Protein AF-X5QWF2-F1 (afdb_monomer)

Sequence (103 aa):
MERQVRIQNLGSGKHDEFVDGIDIVWTAPEEGKDPRVVVGWHRGARLYRHRQPFKGRNPSAQHYKDKIRSFRARTLAENAFVLPPEDRHLPCLQGQRALTSGL

Nearest PDB structures (foldseek):
  6o2m-assembly1_A  TM=5.298E-01  e=7.452E+00  Clostridioides difficile
  6oks-assembly1_A  TM=2.767E-01  e=3.637E+00  Clostridioides difficile
  7l1f-assembly1_A  TM=2.011E-01  e=9.465E+00  Severe acute respiratory syndrome coronavirus 2

pLDDT: mean 83.2, std 16.92, range [30.94, 96.81]

Mean predicted aligned error: 7.79 Å

Solvent-accessible surface area (backbone atoms only — not comparable to full-atom values): 6382 Å² total; per-residue (Å²): 135,86,86,66,49,74,48,49,82,74,78,31,54,94,85,50,61,52,39,68,68,40,73,45,80,39,68,43,47,78,78,83,44,84,67,35,16,42,42,30,38,31,44,61,15,38,40,36,28,55,78,42,68,52,88,88,57,62,95,40,74,62,36,54,76,71,66,51,59,60,44,45,65,53,57,56,75,91,37,50,47,71,52,56,81,93,67,40,76,49,70,60,70,88,85,70,78,81,76,82,77,81,130

Radius of gyration: 15.27 Å; Cα contacts (8 Å, |Δi|>4): 152; chains: 1; bounding box: 36×37×34 Å

Structure (mmCIF, N/CA/C/O backbone):
data_AF-X5QWF2-F1
#
_entry.id   AF-X5QWF2-F1
#
loop_
_atom_site.group_PDB
_atom_site.id
_atom_site.type_symbol
_atom_site.label_atom_id
_atom_site.label_alt_id
_atom_site.label_comp_id
_atom_site.label_asym_id
_atom_site.label_entity_id
_atom_site.label_seq_id
_atom_site.pdbx_PDB_ins_code
_atom_site.Cartn_x
_atom_site.Cartn_y
_atom_site.Cartn_z
_atom_site.occupancy
_atom_site.B_iso_or_equiv
_atom_site.auth_seq_id
_atom_site.auth_comp_id
_atom_site.auth_asym_id
_atom_site.auth_atom_id
_atom_site.pdbx_PDB_model_num
ATOM 1 N N . MET A 1 1 ? -4.526 21.279 6.011 1.00 53.66 1 MET A N 1
ATOM 2 C CA . MET A 1 1 ? -4.969 20.011 6.638 1.00 53.66 1 MET A CA 1
ATOM 3 C C . MET A 1 1 ? -4.832 18.883 5.627 1.00 53.66 1 MET A C 1
ATOM 5 O O . MET A 1 1 ? -5.109 19.103 4.455 1.00 53.66 1 MET A O 1
ATOM 9 N N . GLU A 1 2 ? -4.365 17.707 6.045 1.00 68.81 2 GLU A N 1
ATOM 10 C CA . GLU A 1 2 ? -4.201 16.555 5.150 1.00 68.81 2 GLU A CA 1
ATOM 11 C C . GLU A 1 2 ? -5.561 15.923 4.787 1.00 68.81 2 GLU A C 1
ATOM 13 O O . GLU A 1 2 ? -6.437 15.787 5.641 1.00 68.81 2 GLU A O 1
ATOM 18 N N . ARG A 1 3 ? -5.751 15.523 3.520 1.00 82.88 3 ARG A N 1
ATOM 19 C CA . ARG A 1 3 ? -6.999 14.909 3.034 1.00 82.88 3 ARG A CA 1
ATOM 20 C C . ARG A 1 3 ? -7.178 13.494 3.604 1.00 82.88 3 ARG A C 1
ATOM 22 O O . ARG A 1 3 ? -6.322 12.636 3.378 1.00 82.88 3 ARG A O 1
ATOM 29 N N . GLN A 1 4 ? -8.301 13.261 4.285 1.00 87.75 4 GLN A N 1
ATOM 30 C CA . GLN A 1 4 ? -8.701 11.957 4.833 1.00 87.75 4 GLN A CA 1
ATOM 31 C C . GLN A 1 4 ? -9.278 11.033 3.754 1.00 87.75 4 GLN A C 1
ATOM 33 O O . GLN A 1 4 ? -9.899 11.495 2.791 1.00 87.75 4 GLN A O 1
ATOM 38 N N . VAL A 1 5 ? -9.122 9.722 3.948 1.00 88.19 5 VAL A N 1
ATOM 39 C CA . VAL A 1 5 ? -9.792 8.705 3.129 1.00 88.19 5 VAL A CA 1
ATOM 40 C C . VAL A 1 5 ? -11.199 8.463 3.677 1.00 88.19 5 VAL A C 1
ATOM 42 O O . VAL A 1 5 ? -11.373 8.219 4.869 1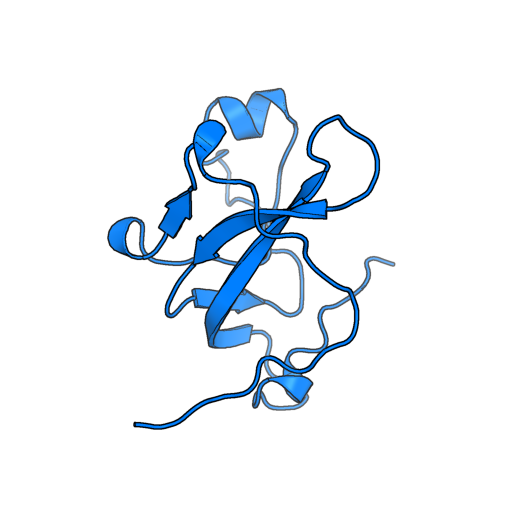.00 88.19 5 VAL A O 1
ATOM 45 N N . ARG A 1 6 ? -12.219 8.519 2.810 1.00 91.19 6 ARG A N 1
ATOM 46 C CA . ARG A 1 6 ? -13.623 8.261 3.175 1.00 91.19 6 ARG A CA 1
ATOM 47 C C . ARG A 1 6 ? -13.906 6.758 3.259 1.00 91.19 6 ARG A C 1
ATOM 49 O O . ARG A 1 6 ? -14.648 6.222 2.441 1.00 91.19 6 ARG A O 1
ATOM 56 N N . ILE A 1 7 ? -13.305 6.086 4.238 1.00 92.56 7 ILE A N 1
ATOM 57 C CA . ILE A 1 7 ? -13.448 4.633 4.438 1.00 92.56 7 ILE A CA 1
ATOM 58 C C . ILE A 1 7 ? -14.888 4.195 4.746 1.00 92.56 7 ILE A C 1
ATOM 60 O O . ILE A 1 7 ? -15.241 3.050 4.486 1.00 92.56 7 ILE A O 1
ATOM 64 N N . GLN A 1 8 ? -15.763 5.121 5.154 1.00 91.75 8 GLN A N 1
ATOM 65 C CA . GLN A 1 8 ? -17.190 4.837 5.323 1.00 91.75 8 GLN A CA 1
ATOM 66 C C . GLN A 1 8 ? -17.890 4.417 4.020 1.00 91.75 8 GLN A C 1
ATOM 68 O O . GLN A 1 8 ? -18.893 3.714 4.052 1.00 91.75 8 GLN A O 1
ATOM 73 N N . ASN A 1 9 ? -17.347 4.801 2.860 1.00 91.06 9 ASN A N 1
ATOM 74 C CA . ASN A 1 9 ? -17.865 4.359 1.563 1.00 91.06 9 ASN A CA 1
ATOM 75 C C . ASN A 1 9 ? -17.486 2.900 1.245 1.00 91.06 9 ASN A C 1
ATOM 77 O O . ASN A 1 9 ? -17.925 2.369 0.231 1.00 91.06 9 ASN A O 1
ATOM 81 N N . LEU A 1 10 ? -16.650 2.281 2.082 1.00 89.44 10 LEU A N 1
ATOM 82 C CA . LEU A 1 10 ? -16.150 0.913 1.950 1.00 89.44 10 LEU A CA 1
ATOM 83 C C . LEU A 1 10 ? -16.733 -0.015 3.030 1.00 89.44 10 LEU A C 1
ATOM 85 O O . LEU A 1 10 ? -16.219 -1.106 3.233 1.00 89.44 10 LEU A O 1
ATOM 89 N N . GLY A 1 11 ? -17.783 0.421 3.736 1.00 87.69 11 GLY A N 1
ATOM 90 C CA . GLY A 1 11 ? -18.473 -0.385 4.747 1.00 87.69 11 GLY A CA 1
ATOM 91 C C . GLY A 1 11 ? -18.034 -0.148 6.194 1.00 87.69 11 GLY A C 1
ATOM 92 O O . GLY A 1 11 ? -18.551 -0.816 7.082 1.00 87.69 11 GLY A O 1
ATOM 93 N N . SER A 1 12 ? -17.132 0.805 6.463 1.00 89.62 12 SER A N 1
ATOM 94 C CA . SER A 1 12 ? -16.786 1.180 7.843 1.00 89.62 12 SER A CA 1
ATOM 95 C C . SER A 1 12 ? -17.820 2.125 8.471 1.00 89.62 12 SER A C 1
ATOM 97 O O . SER A 1 12 ? -18.509 2.888 7.788 1.00 89.62 12 SER A O 1
ATOM 99 N N . GLY A 1 13 ? -17.856 2.168 9.799 1.00 90.94 13 GLY A N 1
ATOM 100 C CA . GLY A 1 13 ? -18.585 3.167 10.568 1.00 90.94 13 GLY A CA 1
ATOM 101 C C . GLY A 1 13 ? -18.049 4.591 10.371 1.00 90.94 13 GLY A C 1
ATOM 102 O O . GLY A 1 13 ? -16.914 4.822 9.935 1.00 90.94 13 GLY A O 1
ATOM 103 N N . LYS A 1 14 ? -18.874 5.588 10.727 1.00 88.44 14 LYS A N 1
ATOM 104 C CA . LYS A 1 14 ? -18.509 7.018 10.645 1.00 88.44 14 LYS A CA 1
ATOM 105 C C . LYS A 1 14 ? -17.315 7.383 11.531 1.00 88.44 14 LYS A C 1
ATOM 107 O O . LYS A 1 14 ? -16.568 8.287 11.169 1.00 88.44 14 LYS A O 1
ATOM 112 N N . HIS A 1 15 ? -17.157 6.685 12.652 1.00 91.06 15 HIS A N 1
ATOM 113 C CA . HIS A 1 15 ? -16.114 6.925 13.652 1.00 91.06 15 HIS A CA 1
ATOM 114 C C . HIS A 1 15 ? -14.969 5.912 13.587 1.00 91.06 15 HIS A C 1
ATOM 116 O O . HIS A 1 15 ? -14.045 5.991 14.387 1.00 91.06 15 HIS A O 1
ATOM 122 N N . ASP A 1 16 ? -15.010 4.980 12.634 1.00 94.38 16 ASP A N 1
ATOM 123 C CA . ASP A 1 16 ? -13.929 4.018 12.481 1.00 94.38 16 ASP A CA 1
ATOM 124 C C . ASP A 1 16 ? -12.691 4.713 11.922 1.00 94.38 16 ASP A C 1
ATOM 126 O O . ASP A 1 16 ? -12.773 5.582 11.043 1.00 94.38 16 ASP A O 1
ATOM 130 N N . GLU A 1 17 ? -11.536 4.284 12.416 1.00 94.88 17 GLU A N 1
ATOM 131 C CA . GLU A 1 17 ? -10.224 4.783 12.004 1.00 94.88 17 GLU A CA 1
ATOM 132 C C . GLU A 1 17 ? -9.607 3.947 10.875 1.00 94.88 17 GLU A C 1
ATOM 134 O O . GLU A 1 17 ? -8.655 4.379 10.216 1.00 94.88 17 GLU A O 1
ATOM 139 N N . PHE A 1 18 ? -10.146 2.751 10.628 1.00 95.94 18 PHE A N 1
ATOM 140 C CA . PHE A 1 18 ? -9.716 1.853 9.563 1.00 95.94 18 PHE A CA 1
ATOM 141 C C . PHE A 1 18 ? -10.848 0.937 9.084 1.00 95.94 18 PHE A C 1
ATOM 143 O O . PHE A 1 18 ? -11.848 0.760 9.771 1.00 95.94 18 PHE A O 1
ATOM 150 N N . VAL A 1 19 ? -10.653 0.340 7.909 1.00 96.25 19 VAL A N 1
ATOM 151 C CA . VAL A 1 19 ? -11.457 -0.761 7.363 1.00 96.25 19 VAL A CA 1
ATOM 152 C C . VAL A 1 19 ? -10.529 -1.926 7.021 1.00 96.25 19 VAL A C 1
ATOM 154 O O . VAL A 1 19 ? -9.410 -1.700 6.555 1.00 96.25 19 VAL A O 1
ATOM 157 N N . ASP A 1 20 ? -10.972 -3.150 7.292 1.00 95.75 20 ASP A N 1
ATOM 158 C CA . ASP A 1 20 ? -10.249 -4.394 7.011 1.00 95.75 20 ASP A CA 1
ATOM 159 C C . ASP A 1 20 ? -10.871 -5.155 5.841 1.00 95.75 20 ASP A C 1
ATOM 161 O O . ASP A 1 20 ? -12.021 -4.919 5.477 1.00 95.75 20 ASP A O 1
ATOM 165 N N . GLY A 1 21 ? -10.111 -6.098 5.281 1.00 95.00 21 GLY A N 1
ATOM 166 C CA . GLY A 1 21 ? -10.622 -7.034 4.281 1.00 95.00 21 GLY A CA 1
ATOM 167 C C . GLY A 1 21 ? -10.875 -6.409 2.911 1.00 95.00 21 GLY A C 1
ATOM 168 O O . GLY A 1 21 ? -11.663 -6.953 2.146 1.00 95.00 21 GLY A O 1
ATOM 169 N N . ILE A 1 22 ? -10.229 -5.281 2.593 1.00 94.75 22 ILE A N 1
ATOM 170 C CA . ILE A 1 22 ? -10.398 -4.624 1.294 1.00 94.75 22 ILE A CA 1
ATOM 171 C C . ILE A 1 22 ? -9.259 -4.954 0.331 1.00 94.75 22 ILE A C 1
ATOM 173 O O . ILE A 1 22 ? -8.098 -5.062 0.729 1.00 94.75 22 ILE A O 1
ATOM 177 N N . ASP A 1 23 ? -9.574 -5.005 -0.957 1.00 95.50 23 ASP A N 1
ATOM 178 C CA . ASP A 1 23 ? -8.562 -5.091 -2.002 1.00 95.50 23 ASP A CA 1
ATOM 179 C C . ASP A 1 23 ? -8.186 -3.686 -2.487 1.00 95.50 23 ASP A C 1
ATOM 181 O O . ASP A 1 23 ? -9.040 -2.830 -2.732 1.00 95.50 23 ASP A O 1
ATOM 185 N N . ILE A 1 24 ? -6.885 -3.426 -2.602 1.00 94.88 24 ILE A N 1
ATOM 186 C CA . ILE A 1 24 ? -6.334 -2.130 -3.010 1.00 94.88 24 ILE A CA 1
ATOM 187 C C . ILE A 1 24 ? -5.550 -2.330 -4.293 1.00 94.88 24 ILE A C 1
ATOM 189 O O . ILE A 1 24 ? -4.570 -3.067 -4.309 1.00 94.88 24 ILE A O 1
ATOM 193 N N . VAL A 1 25 ? -5.939 -1.623 -5.347 1.00 94.31 25 VAL A N 1
ATOM 194 C CA . VAL A 1 25 ? -5.201 -1.590 -6.611 1.00 94.31 25 VAL A CA 1
ATOM 195 C C . VAL A 1 25 ? -4.280 -0.373 -6.620 1.00 94.31 25 VAL A C 1
ATOM 197 O O . VAL A 1 25 ? -4.718 0.756 -6.390 1.00 94.31 25 VAL A O 1
ATOM 200 N N . TRP A 1 26 ? -2.995 -0.598 -6.883 1.00 92.62 26 TRP A N 1
ATOM 201 C CA . TRP A 1 26 ? -1.996 0.454 -7.015 1.00 92.62 26 TRP A CA 1
ATOM 202 C C . TRP A 1 26 ? -1.838 0.844 -8.479 1.00 92.62 26 TRP A C 1
ATOM 204 O O . TRP A 1 26 ? -1.724 -0.012 -9.355 1.00 92.62 26 TRP A O 1
ATOM 214 N N . THR A 1 27 ? -1.776 2.149 -8.736 1.00 91.88 27 THR A N 1
ATOM 215 C CA . THR A 1 27 ? -1.580 2.691 -10.085 1.00 91.88 27 THR A CA 1
ATOM 216 C C . THR A 1 27 ? -0.435 3.688 -10.108 1.00 91.88 27 THR A C 1
ATOM 218 O O . THR A 1 27 ? -0.343 4.515 -9.193 1.00 91.88 27 THR A O 1
ATOM 221 N N . ALA A 1 28 ? 0.358 3.686 -11.173 1.00 88.69 28 ALA A N 1
ATOM 222 C CA . ALA A 1 28 ? 1.394 4.682 -11.415 1.00 88.69 28 ALA A CA 1
ATOM 223 C C . ALA A 1 28 ? 1.387 5.120 -12.890 1.00 88.69 28 ALA A C 1
ATOM 225 O O . ALA A 1 28 ? 0.903 4.372 -13.737 1.00 88.69 28 ALA A O 1
ATOM 226 N N . PRO A 1 29 ? 1.882 6.326 -13.206 1.00 85.31 29 PRO A N 1
ATOM 227 C CA . PRO A 1 29 ? 2.171 6.717 -14.585 1.00 85.31 29 PRO A CA 1
ATOM 228 C C . PRO A 1 29 ? 3.197 5.763 -15.214 1.00 85.31 29 PRO A C 1
ATOM 230 O O . PRO A 1 29 ? 4.162 5.406 -14.538 1.00 85.31 29 PRO A O 1
ATOM 233 N N . GLU A 1 30 ? 3.014 5.386 -16.479 1.00 74.75 30 GLU A N 1
ATOM 234 C CA . GLU A 1 30 ? 3.952 4.509 -17.202 1.00 74.75 30 GLU A CA 1
ATOM 235 C C . GLU A 1 30 ? 5.308 5.204 -17.431 1.00 74.75 30 GLU A C 1
ATOM 237 O O . GLU A 1 30 ? 6.354 4.655 -17.098 1.00 74.75 30 GLU A O 1
ATOM 242 N N . GLU A 1 31 ? 5.287 6.472 -17.859 1.00 73.06 31 GLU A N 1
ATOM 243 C CA . GLU A 1 31 ? 6.489 7.281 -18.139 1.00 73.06 31 GLU A CA 1
ATOM 244 C C . GLU A 1 31 ? 6.454 8.651 -17.437 1.00 73.06 31 GLU A C 1
ATOM 246 O O . GLU A 1 31 ? 6.803 9.696 -17.988 1.00 73.06 31 GLU A O 1
ATOM 251 N N . GLY A 1 32 ? 5.939 8.694 -16.207 1.00 70.56 32 GLY A N 1
ATOM 252 C CA . GLY A 1 32 ? 5.802 9.949 -15.452 1.00 70.56 32 GLY A CA 1
ATOM 253 C C . GLY A 1 32 ? 4.707 10.897 -15.968 1.00 70.56 32 GLY A C 1
ATOM 254 O O . GLY A 1 32 ? 4.490 11.952 -15.370 1.00 70.56 32 GLY A O 1
ATOM 255 N N . LYS A 1 33 ? 3.983 10.511 -17.025 1.00 67.06 33 LYS A N 1
ATOM 256 C CA . LYS A 1 33 ? 2.794 11.189 -17.562 1.00 67.06 33 LYS A CA 1
ATOM 257 C C . LYS A 1 33 ? 1.616 10.216 -17.629 1.00 67.06 33 LYS A C 1
ATOM 259 O O . LYS A 1 33 ? 1.816 9.005 -17.660 1.00 67.06 33 LYS A O 1
ATOM 264 N N . ASP A 1 34 ? 0.397 10.753 -17.614 1.00 71.62 34 ASP A N 1
ATOM 265 C CA . ASP A 1 34 ? -0.809 9.957 -17.862 1.00 71.62 34 ASP A CA 1
ATOM 266 C C . AS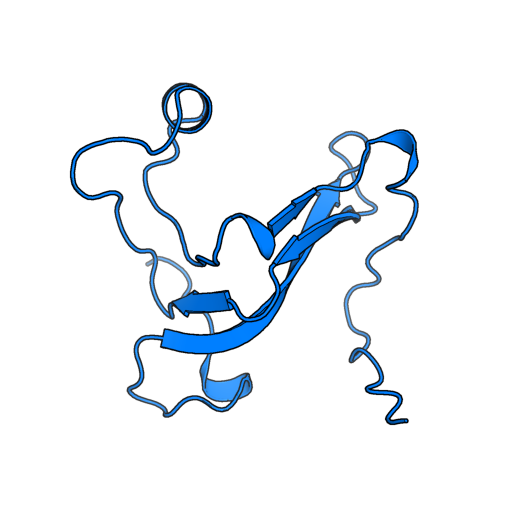P A 1 34 ? -0.744 9.308 -19.266 1.00 71.62 34 ASP A C 1
ATOM 268 O O . ASP A 1 34 ? -0.181 9.921 -20.178 1.00 71.62 34 ASP A O 1
ATOM 272 N N . PRO A 1 35 ? -1.319 8.104 -19.464 1.00 77.75 35 PRO A N 1
ATOM 273 C CA . PRO A 1 35 ? -2.246 7.401 -18.573 1.00 77.75 35 PRO A CA 1
ATOM 274 C C . PRO A 1 35 ? -1.577 6.671 -17.396 1.00 77.75 35 PRO A C 1
ATOM 276 O O . PRO A 1 35 ? -0.422 6.256 -17.444 1.00 77.75 35 PRO A O 1
ATOM 279 N N . ARG A 1 36 ? -2.336 6.494 -16.307 1.00 86.38 36 ARG A N 1
ATOM 280 C CA . ARG A 1 36 ? -1.927 5.636 -15.188 1.00 86.38 36 ARG A CA 1
ATOM 281 C C . ARG A 1 36 ? -2.254 4.187 -15.498 1.00 86.38 36 ARG A C 1
ATOM 283 O O . ARG A 1 36 ? -3.386 3.880 -15.865 1.00 86.38 36 ARG A O 1
ATOM 290 N N . VAL A 1 37 ? -1.302 3.308 -15.237 1.00 90.00 37 VAL A N 1
ATOM 291 C CA . VAL A 1 37 ? -1.453 1.862 -15.377 1.00 90.00 37 VAL A CA 1
ATOM 292 C C . VAL A 1 37 ? -1.489 1.192 -14.011 1.00 90.00 37 VAL A C 1
ATOM 294 O O . VAL A 1 37 ? -0.990 1.737 -13.020 1.00 90.00 37 VAL A O 1
ATOM 297 N N . VAL A 1 38 ? -2.108 0.017 -13.937 1.00 91.31 38 VAL A N 1
ATOM 298 C CA . VAL A 1 38 ? -2.045 -0.833 -12.743 1.00 91.31 38 VAL A CA 1
ATOM 299 C C . VAL A 1 38 ? -0.617 -1.350 -12.576 1.00 91.31 38 VAL A C 1
ATOM 301 O O . VAL A 1 38 ? -0.041 -1.909 -13.502 1.00 91.31 38 VAL A O 1
ATOM 304 N N . VAL A 1 39 ? -0.044 -1.173 -11.384 1.00 93.44 39 VAL A N 1
ATOM 305 C CA . VAL A 1 39 ? 1.326 -1.618 -11.059 1.00 93.44 39 VAL A CA 1
ATOM 306 C C . VAL A 1 39 ? 1.370 -2.740 -10.030 1.00 93.44 39 VAL A C 1
ATOM 308 O O . VAL A 1 39 ? 2.436 -3.273 -9.732 1.00 93.44 39 VAL A O 1
ATOM 311 N N . GLY A 1 40 ? 0.224 -3.095 -9.460 1.00 94.50 40 GLY A N 1
ATOM 312 C CA . GLY A 1 40 ? 0.121 -4.132 -8.448 1.00 94.50 40 GLY A CA 1
ATOM 313 C C . GLY A 1 40 ? -1.118 -3.964 -7.587 1.00 94.50 40 GLY A C 1
ATOM 314 O O . GLY A 1 40 ? -1.940 -3.071 -7.807 1.00 94.50 40 GLY A O 1
ATOM 315 N N . TRP A 1 41 ? -1.243 -4.819 -6.581 1.00 96.06 41 TRP A N 1
ATOM 316 C CA . TRP A 1 41 ? -2.380 -4.808 -5.672 1.00 96.06 41 TRP A CA 1
ATOM 317 C C . TRP A 1 41 ? -2.029 -5.370 -4.296 1.00 96.06 41 TRP A C 1
ATOM 319 O O . TRP A 1 41 ? -1.004 -6.020 -4.080 1.00 96.06 41 TRP A O 1
ATOM 329 N N . HIS A 1 42 ? -2.899 -5.093 -3.336 1.00 96.69 42 HIS A N 1
ATOM 330 C CA . HIS A 1 42 ? -2.925 -5.721 -2.025 1.00 96.69 42 HIS A CA 1
ATOM 331 C C . HIS A 1 42 ? -4.271 -6.394 -1.839 1.00 96.69 42 HIS A C 1
ATOM 333 O O . HIS A 1 42 ? -5.295 -5.740 -2.030 1.00 96.69 42 HIS A O 1
ATOM 339 N N . ARG A 1 43 ? -4.264 -7.665 -1.440 1.00 96.44 43 ARG A N 1
ATOM 340 C CA . ARG A 1 43 ? -5.484 -8.386 -1.066 1.00 96.44 43 ARG A CA 1
ATOM 341 C C . ARG A 1 43 ? -5.716 -8.349 0.437 1.00 96.44 43 ARG A C 1
ATOM 343 O O . ARG A 1 43 ? -4.744 -8.343 1.200 1.00 96.44 43 ARG A O 1
ATOM 350 N N . GLY A 1 44 ? -6.980 -8.301 0.857 1.00 96.06 44 GLY A N 1
ATOM 351 C CA . GLY A 1 44 ? -7.371 -8.377 2.273 1.00 96.06 44 GLY A CA 1
ATOM 352 C C . GLY A 1 44 ? -6.674 -7.343 3.169 1.00 96.06 44 GLY A C 1
ATOM 353 O O . GLY A 1 44 ? -6.295 -7.633 4.303 1.00 96.06 44 GLY A O 1
ATOM 354 N N . ALA A 1 45 ? -6.425 -6.150 2.639 1.00 96.81 45 ALA A N 1
ATOM 355 C CA . ALA A 1 45 ? -5.661 -5.108 3.297 1.00 96.81 45 ALA A CA 1
ATOM 356 C C . ALA A 1 45 ? -6.472 -4.390 4.385 1.00 96.81 45 ALA A C 1
ATOM 358 O O . ALA A 1 45 ? -7.699 -4.285 4.325 1.00 96.81 45 ALA A O 1
ATOM 359 N N . ARG A 1 46 ? -5.743 -3.802 5.339 1.00 96.81 46 ARG A N 1
ATOM 360 C CA . ARG A 1 46 ? -6.258 -2.756 6.228 1.00 96.81 46 ARG A CA 1
ATOM 361 C C . ARG A 1 46 ? -5.981 -1.390 5.618 1.00 96.81 46 ARG A C 1
ATOM 363 O O . ARG A 1 46 ? -4.820 -1.086 5.330 1.00 96.81 46 ARG A O 1
ATOM 370 N N . LEU A 1 47 ? -6.999 -0.540 5.516 1.00 96.12 47 LEU A N 1
ATOM 371 C CA . LEU A 1 47 ? -6.894 0.850 5.063 1.00 96.12 47 LEU A CA 1
ATOM 372 C C . LEU A 1 47 ? -7.307 1.817 6.171 1.00 96.12 47 LEU A C 1
ATOM 374 O O . LEU A 1 47 ? -8.388 1.699 6.735 1.00 96.12 47 LEU A O 1
ATOM 378 N N . TYR A 1 48 ? -6.455 2.797 6.455 1.00 95.56 48 TYR A N 1
ATOM 379 C CA . TYR A 1 48 ? -6.659 3.795 7.502 1.00 95.56 48 TYR A CA 1
ATOM 380 C C . TYR A 1 48 ? -7.281 5.085 6.953 1.00 95.56 48 TYR A C 1
ATOM 382 O O . TYR A 1 48 ? -6.920 5.557 5.870 1.00 95.56 48 TYR A O 1
ATOM 390 N N . ARG A 1 49 ? -8.154 5.714 7.749 1.00 94.31 49 ARG A N 1
ATOM 391 C CA . ARG A 1 49 ? -8.726 7.046 7.479 1.00 94.31 49 ARG A CA 1
ATOM 392 C C . ARG A 1 49 ? -7.637 8.120 7.402 1.00 94.31 49 ARG A C 1
ATOM 394 O O . ARG A 1 49 ? -7.653 8.972 6.507 1.00 94.31 49 ARG A O 1
ATOM 401 N N . HIS A 1 50 ? -6.681 8.040 8.326 1.00 93.62 50 HIS A N 1
ATOM 402 C CA . HIS A 1 50 ? -5.551 8.954 8.482 1.00 93.62 50 HIS A CA 1
ATOM 403 C C . HIS A 1 50 ? -4.217 8.256 8.204 1.00 93.62 50 HIS A C 1
ATOM 405 O O . HIS A 1 50 ? -4.079 7.047 8.405 1.00 93.62 50 HIS A O 1
ATOM 411 N N . ARG A 1 51 ? -3.206 9.024 7.772 1.00 92.00 51 ARG A N 1
ATOM 412 C CA . ARG A 1 51 ? -1.839 8.503 7.644 1.00 92.00 51 ARG A CA 1
ATOM 413 C C . ARG A 1 51 ? -1.318 8.027 8.991 1.00 92.00 51 ARG A C 1
ATOM 415 O O . ARG A 1 51 ? -1.401 8.738 9.985 1.00 92.00 51 ARG A O 1
ATOM 422 N N . GLN A 1 52 ? -0.719 6.848 8.974 1.00 92.94 52 GLN A N 1
ATOM 423 C CA . GLN A 1 52 ? -0.036 6.268 10.114 1.00 92.94 52 GLN A CA 1
ATOM 424 C C . GLN A 1 52 ? 1.463 6.559 9.987 1.00 92.94 52 GLN A C 1
ATOM 426 O O . GLN A 1 52 ? 2.040 6.266 8.933 1.00 92.94 52 GLN A O 1
ATOM 431 N N . PRO A 1 53 ? 2.111 7.152 11.003 1.00 91.12 53 PRO A N 1
ATOM 432 C CA . PRO A 1 53 ? 3.556 7.334 10.993 1.00 91.12 53 PRO A CA 1
ATOM 433 C C . PRO A 1 53 ? 4.265 5.982 11.120 1.00 91.12 53 PRO A C 1
ATOM 435 O O . PRO A 1 53 ? 3.777 5.064 11.785 1.00 91.12 53 PRO A O 1
ATOM 438 N N . PHE A 1 54 ? 5.455 5.862 10.533 1.00 87.62 54 PHE A N 1
ATOM 439 C CA . PHE A 1 54 ? 6.348 4.763 10.890 1.00 87.62 54 PHE A CA 1
ATOM 440 C C . PHE A 1 54 ? 6.822 4.950 12.336 1.00 87.62 54 PHE A C 1
ATOM 442 O O . PHE A 1 54 ? 7.309 6.017 12.710 1.00 87.62 54 PHE A O 1
ATOM 449 N N . LYS A 1 55 ? 6.672 3.914 13.168 1.00 81.31 55 LYS A N 1
ATOM 450 C CA . LYS A 1 55 ? 7.082 3.950 14.578 1.00 81.31 55 LYS A CA 1
ATOM 451 C C . LYS A 1 55 ? 8.600 3.762 14.691 1.00 81.31 55 LYS A C 1
ATOM 453 O O . LYS A 1 55 ? 9.080 2.671 14.969 1.00 81.31 55 LYS A O 1
ATOM 458 N N . GLY A 1 56 ? 9.354 4.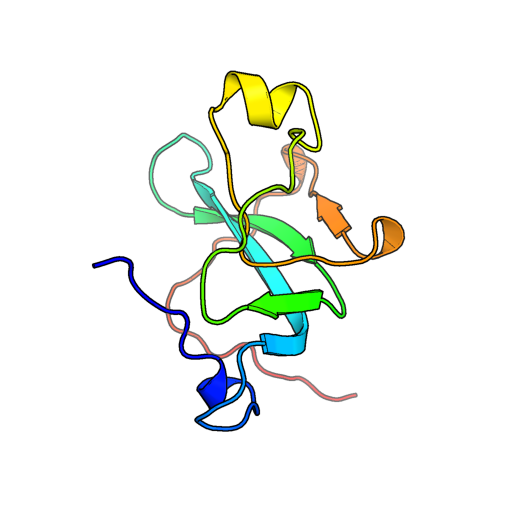825 14.421 1.00 68.75 56 GLY A N 1
ATOM 459 C CA . GLY A 1 56 ? 10.785 4.939 14.735 1.00 68.75 56 GLY A CA 1
ATOM 460 C C . GLY A 1 56 ? 11.773 4.478 13.657 1.00 68.75 56 GLY A C 1
ATOM 461 O O . GLY A 1 56 ? 12.858 5.046 13.576 1.00 68.75 56 GLY A O 1
ATOM 462 N N . ARG A 1 57 ? 11.425 3.517 12.788 1.00 74.06 57 ARG A N 1
ATOM 463 C CA . ARG A 1 57 ? 12.302 3.077 11.683 1.00 74.06 57 ARG A CA 1
ATOM 464 C C . ARG A 1 57 ? 11.534 2.923 10.375 1.00 74.06 57 ARG A C 1
ATOM 466 O O . ARG A 1 57 ? 10.428 2.388 10.354 1.00 74.06 57 ARG A O 1
ATOM 473 N N . ASN A 1 58 ? 12.152 3.360 9.278 1.00 78.38 58 ASN A N 1
ATOM 474 C CA . ASN A 1 58 ? 11.611 3.144 7.94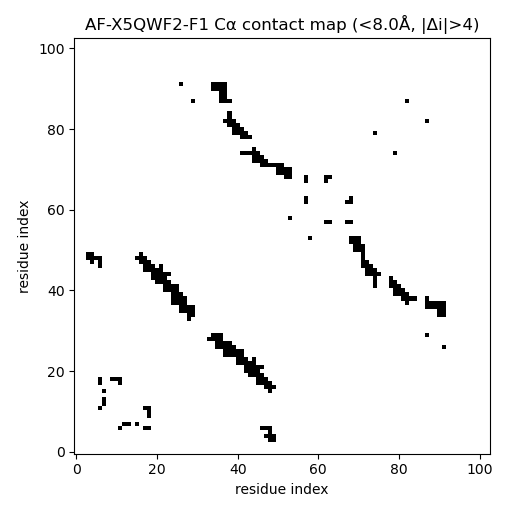1 1.00 78.38 58 ASN A CA 1
ATOM 475 C C . ASN A 1 58 ? 11.642 1.647 7.592 1.00 78.38 58 ASN A C 1
ATOM 477 O O . ASN A 1 58 ? 12.683 1.016 7.795 1.00 78.38 58 ASN A O 1
ATOM 481 N N . PRO A 1 59 ? 10.558 1.078 7.031 1.00 82.31 59 PRO A N 1
ATOM 482 C CA . PRO A 1 59 ? 10.497 -0.355 6.739 1.00 82.31 59 PRO A CA 1
ATOM 483 C C . PRO A 1 59 ? 11.541 -0.834 5.725 1.00 82.31 59 PRO A C 1
ATOM 485 O O . PRO A 1 59 ? 11.894 -2.007 5.719 1.00 82.31 59 PRO A O 1
ATOM 488 N N . SER A 1 60 ? 12.037 0.055 4.857 1.00 85.12 60 SER A N 1
ATOM 489 C CA . SER A 1 60 ? 13.066 -0.275 3.868 1.00 85.12 60 SER A CA 1
ATOM 490 C C . SER A 1 60 ? 14.021 0.894 3.624 1.00 85.12 60 SER A C 1
ATOM 492 O O . SER A 1 60 ? 13.690 2.056 3.880 1.00 85.12 60 SER A O 1
ATOM 494 N N . ALA A 1 61 ? 15.204 0.586 3.080 1.00 86.94 61 ALA A N 1
ATOM 495 C CA . ALA A 1 61 ? 16.163 1.597 2.633 1.00 86.94 61 ALA A CA 1
ATOM 496 C C . ALA A 1 61 ? 15.560 2.519 1.561 1.00 86.94 61 ALA A C 1
ATOM 498 O O . ALA A 1 61 ? 15.837 3.717 1.553 1.00 86.94 61 ALA A O 1
ATOM 499 N N . GLN A 1 62 ? 14.686 1.979 0.706 1.00 86.69 62 GLN A N 1
ATOM 500 C CA . GLN A 1 62 ? 13.993 2.757 -0.316 1.00 86.69 62 GLN A CA 1
ATOM 501 C C . GLN A 1 62 ? 13.074 3.815 0.309 1.00 86.69 62 GLN A C 1
ATOM 503 O O . GLN A 1 62 ? 13.186 4.988 -0.026 1.00 86.69 62 GLN A O 1
ATOM 508 N N . HIS A 1 63 ? 12.280 3.456 1.327 1.00 87.25 63 HIS A N 1
ATOM 509 C CA . HIS A 1 63 ? 11.468 4.436 2.059 1.00 87.25 63 HIS A CA 1
ATOM 510 C C . HIS A 1 63 ?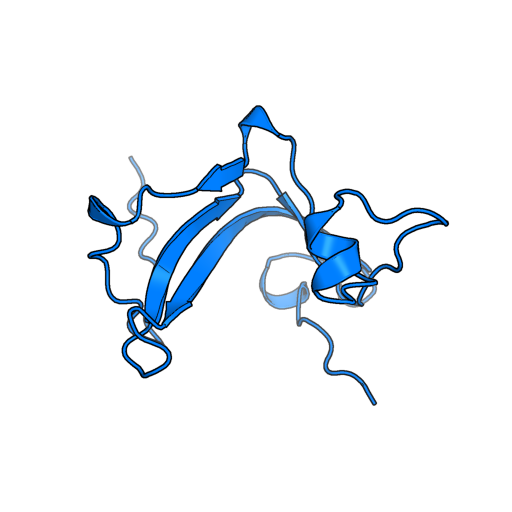 12.310 5.569 2.667 1.00 87.25 63 HIS A C 1
ATOM 512 O O . HIS A 1 63 ? 11.850 6.705 2.744 1.00 87.25 63 HIS A O 1
ATOM 518 N N . TYR A 1 64 ? 13.530 5.274 3.135 1.00 84.69 64 TYR A N 1
ATOM 519 C CA . TYR A 1 64 ? 14.453 6.295 3.645 1.00 84.69 64 TYR A CA 1
ATOM 520 C C . TYR A 1 64 ? 14.938 7.240 2.543 1.00 84.69 64 TYR A C 1
ATOM 522 O O . TYR A 1 64 ? 14.830 8.456 2.709 1.00 84.69 64 TYR A O 1
ATOM 530 N N . LYS A 1 65 ? 15.400 6.693 1.411 1.00 90.00 65 LYS A N 1
ATOM 531 C CA . LYS A 1 65 ? 15.836 7.478 0.244 1.00 90.00 65 LYS A CA 1
ATOM 532 C C . LYS A 1 65 ? 14.722 8.392 -0.270 1.00 90.00 65 LYS A C 1
ATOM 534 O O . LYS A 1 65 ? 14.952 9.582 -0.472 1.00 90.00 65 LYS A O 1
ATOM 539 N N . ASP A 1 66 ? 13.504 7.865 -0.349 1.00 88.12 66 ASP A N 1
ATOM 540 C CA . ASP A 1 66 ? 12.329 8.585 -0.850 1.00 88.12 66 ASP A CA 1
ATOM 541 C C . ASP A 1 66 ? 11.696 9.512 0.201 1.00 88.12 66 ASP A C 1
ATOM 543 O O . ASP A 1 66 ? 10.672 10.147 -0.049 1.00 88.12 66 ASP A O 1
ATOM 547 N N . LYS A 1 67 ? 12.286 9.595 1.405 1.00 89.88 67 LYS A N 1
ATOM 548 C CA . LYS A 1 67 ? 11.793 10.390 2.542 1.00 89.88 67 LYS A CA 1
ATOM 549 C C . LYS A 1 67 ? 10.336 10.072 2.910 1.00 89.88 67 LYS A C 1
ATOM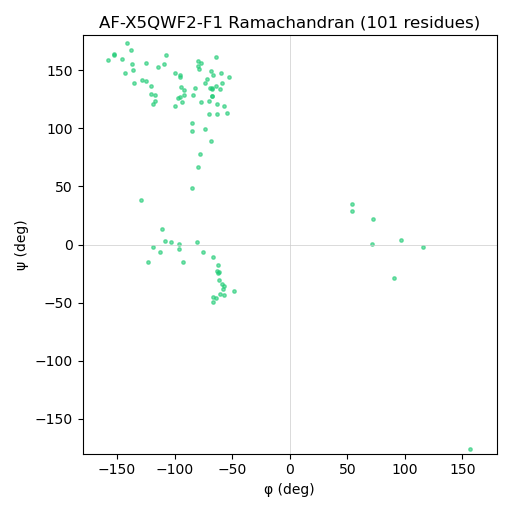 551 O O . LYS A 1 67 ? 9.627 10.914 3.466 1.00 89.88 67 LYS A O 1
ATOM 556 N N . ILE A 1 68 ? 9.893 8.840 2.660 1.00 87.25 68 ILE A N 1
ATOM 557 C CA . ILE A 1 68 ? 8.564 8.355 3.031 1.00 87.25 68 ILE A CA 1
ATOM 558 C C . ILE A 1 68 ? 8.577 8.043 4.530 1.00 87.25 68 ILE A C 1
ATOM 560 O O . ILE A 1 68 ? 9.391 7.254 5.010 1.00 87.25 68 ILE A O 1
ATOM 564 N N . ARG A 1 69 ? 7.673 8.680 5.282 1.00 88.88 69 ARG A N 1
ATOM 565 C CA . ARG A 1 69 ? 7.598 8.580 6.756 1.00 88.88 69 ARG A CA 1
ATOM 566 C C . ARG A 1 69 ? 6.286 7.996 7.277 1.00 88.88 69 ARG A C 1
ATOM 568 O O . ARG A 1 69 ? 6.097 7.875 8.486 1.00 88.88 69 ARG A O 1
ATOM 575 N N . SER A 1 70 ? 5.354 7.692 6.383 1.00 91.69 70 SER A N 1
ATOM 576 C CA . SER A 1 70 ? 3.997 7.304 6.744 1.00 91.69 70 SER A CA 1
ATOM 577 C C . SER A 1 70 ? 3.313 6.520 5.635 1.00 91.69 70 SER A C 1
ATOM 579 O O . SER A 1 70 ? 3.668 6.626 4.460 1.00 91.69 70 SER A O 1
ATOM 581 N N . PHE A 1 71 ? 2.285 5.773 6.016 1.00 91.69 71 PHE A N 1
ATOM 582 C CA . PHE A 1 71 ? 1.511 4.907 5.134 1.00 91.69 71 PHE A CA 1
ATOM 583 C C . PHE A 1 71 ? 0.015 5.024 5.440 1.00 91.69 71 PHE A C 1
ATOM 585 O O . PHE A 1 71 ? -0.388 5.602 6.450 1.00 91.69 71 PHE A O 1
ATOM 592 N N . ARG A 1 72 ? -0.825 4.500 4.544 1.00 93.25 72 ARG A N 1
ATOM 593 C CA . ARG A 1 72 ? -2.286 4.430 4.738 1.00 93.25 72 ARG A CA 1
ATOM 594 C C . ARG A 1 72 ? -2.853 3.031 4.634 1.00 93.25 72 ARG A C 1
ATOM 596 O O . ARG A 1 72 ? -3.986 2.829 5.039 1.00 93.25 72 ARG A O 1
ATOM 603 N N . ALA A 1 73 ? -2.092 2.089 4.101 1.00 94.62 73 ALA A N 1
ATOM 604 C CA . ALA A 1 73 ? -2.536 0.723 3.941 1.00 94.62 73 ALA A CA 1
ATOM 605 C C . ALA A 1 73 ? -1.435 -0.235 4.368 1.00 94.62 73 ALA A C 1
ATOM 607 O O . ALA A 1 73 ? -0.251 0.087 4.253 1.00 94.62 73 ALA A O 1
ATOM 608 N N . ARG A 1 74 ? -1.839 -1.400 4.862 1.00 94.19 74 ARG A N 1
ATOM 609 C CA . ARG A 1 74 ? -0.944 -2.527 5.108 1.00 94.19 74 ARG A CA 1
ATOM 610 C C . ARG A 1 74 ? -1.664 -3.825 4.777 1.00 94.19 74 ARG A C 1
ATOM 612 O O . ARG A 1 74 ? -2.871 -3.930 4.982 1.00 94.19 74 ARG A O 1
ATOM 619 N N . THR A 1 75 ? -0.910 -4.804 4.311 1.00 95.94 75 THR A N 1
ATOM 620 C CA . THR A 1 75 ? -1.364 -6.183 4.136 1.00 95.94 75 THR A CA 1
ATOM 621 C C . THR A 1 75 ? -0.225 -7.131 4.518 1.00 95.94 75 THR A C 1
ATOM 623 O O . THR A 1 75 ? 0.885 -6.677 4.819 1.00 95.94 75 THR A O 1
ATOM 626 N N . LEU A 1 76 ? -0.503 -8.431 4.544 1.00 94.69 76 LEU A N 1
ATOM 627 C CA . LEU A 1 76 ? 0.520 -9.465 4.658 1.00 94.69 76 LEU A CA 1
ATOM 628 C C . LEU A 1 76 ? 1.391 -9.470 3.398 1.00 94.69 76 LEU A C 1
ATOM 630 O O . LEU A 1 76 ? 0.898 -9.217 2.302 1.00 94.69 76 LEU A O 1
ATOM 634 N N . ALA A 1 77 ? 2.682 -9.772 3.543 1.00 92.69 77 ALA A N 1
ATOM 635 C CA . ALA A 1 77 ? 3.620 -9.747 2.419 1.00 92.69 77 ALA A CA 1
ATOM 636 C C . ALA A 1 77 ? 3.193 -10.685 1.274 1.00 92.69 77 ALA A C 1
ATOM 638 O O . ALA A 1 77 ? 3.279 -10.303 0.115 1.00 92.69 77 ALA A O 1
ATOM 639 N N . GLU A 1 78 ? 2.651 -11.859 1.601 1.00 95.44 78 GLU A N 1
ATOM 640 C CA . GLU A 1 78 ? 2.098 -12.830 0.642 1.00 95.44 78 GLU A CA 1
ATOM 641 C C . GLU A 1 78 ? 0.881 -12.314 -0.145 1.00 95.44 78 GLU A C 1
ATOM 643 O O . GLU A 1 78 ? 0.614 -12.771 -1.252 1.00 95.44 78 GLU A O 1
ATOM 648 N N . ASN A 1 79 ? 0.170 -11.321 0.396 1.00 95.31 79 ASN A N 1
ATOM 649 C CA . ASN A 1 79 ? -1.003 -10.706 -0.226 1.00 95.31 79 ASN A CA 1
ATOM 650 C C . ASN A 1 79 ? -0.663 -9.418 -0.986 1.00 95.31 79 ASN A C 1
ATOM 652 O O . ASN A 1 79 ? -1.562 -8.771 -1.536 1.00 95.31 79 ASN A O 1
ATOM 656 N N . ALA A 1 80 ? 0.608 -9.016 -0.998 1.00 95.50 80 ALA A N 1
ATOM 657 C CA . ALA A 1 80 ? 1.100 -7.879 -1.753 1.00 95.50 80 ALA A CA 1
ATOM 658 C C . ALA A 1 80 ? 1.749 -8.367 -3.048 1.00 95.50 80 ALA A C 1
ATOM 660 O O . ALA A 1 80 ? 2.752 -9.075 -3.023 1.00 95.50 80 ALA A O 1
ATOM 661 N N . PHE A 1 81 ? 1.203 -7.940 -4.183 1.00 95.12 81 PHE A N 1
ATOM 662 C CA . PHE A 1 81 ? 1.743 -8.278 -5.492 1.00 95.12 81 PHE A CA 1
ATOM 663 C C . PHE A 1 81 ? 2.137 -7.017 -6.253 1.00 95.12 81 PHE A C 1
ATOM 665 O O . PHE A 1 81 ? 1.394 -6.032 -6.275 1.00 95.12 81 PHE A O 1
ATOM 672 N N . VAL A 1 82 ? 3.308 -7.057 -6.884 1.00 93.44 82 VAL A N 1
ATOM 673 C CA . VAL A 1 82 ? 3.817 -6.000 -7.760 1.00 93.44 82 VAL A CA 1
ATOM 674 C C . VAL A 1 82 ? 3.949 -6.598 -9.148 1.00 93.44 82 VAL A C 1
ATOM 676 O O . VAL A 1 82 ? 4.638 -7.599 -9.319 1.00 93.44 82 VAL A O 1
ATOM 679 N N . LEU A 1 83 ? 3.291 -5.980 -10.127 1.00 92.06 83 LEU A N 1
ATOM 680 C CA . LEU A 1 83 ? 3.392 -6.405 -11.515 1.00 92.06 83 LEU A CA 1
ATOM 681 C C . LEU A 1 83 ? 4.801 -6.106 -12.052 1.00 92.06 83 LEU A C 1
ATOM 683 O O . LEU A 1 83 ? 5.301 -4.981 -11.849 1.00 92.06 83 LEU A O 1
ATOM 687 N N . PRO A 1 84 ? 5.421 -7.061 -12.765 1.00 90.00 84 PRO A N 1
ATOM 688 C CA . PRO A 1 84 ? 6.592 -6.791 -13.590 1.00 90.00 84 PRO A CA 1
ATOM 689 C C . PRO A 1 84 ? 6.313 -5.632 -14.559 1.00 90.00 84 PRO A C 1
ATOM 691 O O . PRO A 1 84 ? 5.169 -5.487 -14.992 1.00 90.00 84 PRO A O 1
ATOM 694 N N . PRO A 1 85 ? 7.291 -4.758 -14.866 1.00 86.00 85 PRO A N 1
ATOM 695 C CA . PRO A 1 85 ? 7.107 -3.652 -15.810 1.00 86.00 85 PRO A CA 1
ATOM 696 C C . PRO A 1 85 ? 6.454 -4.062 -17.135 1.00 86.00 85 PRO A C 1
ATOM 698 O O . PRO A 1 85 ? 5.565 -3.365 -17.613 1.00 86.00 85 PRO A O 1
ATOM 701 N N . GLU A 1 86 ? 6.847 -5.217 -17.658 1.00 87.12 86 GLU A N 1
ATOM 702 C CA . GLU A 1 86 ? 6.351 -5.842 -18.881 1.00 87.12 86 GLU A CA 1
ATOM 703 C C . GLU A 1 86 ? 4.889 -6.302 -18.823 1.00 87.12 86 GLU A C 1
ATOM 705 O O . GLU A 1 86 ? 4.338 -6.609 -19.864 1.00 87.12 86 GLU A O 1
ATOM 710 N N . ASP A 1 87 ? 4.244 -6.320 -17.653 1.00 85.62 87 ASP A N 1
ATOM 711 C CA . ASP A 1 87 ? 2.831 -6.700 -17.506 1.00 85.62 87 ASP A CA 1
ATOM 712 C C . ASP A 1 87 ? 1.926 -5.493 -17.182 1.00 85.62 87 ASP A C 1
ATOM 714 O O . ASP A 1 87 ? 0.717 -5.631 -16.960 1.00 85.62 87 ASP A O 1
ATOM 718 N N . ARG A 1 88 ? 2.478 -4.272 -17.128 1.00 85.69 88 ARG A N 1
ATOM 719 C CA . ARG A 1 88 ? 1.763 -3.049 -16.702 1.00 85.69 88 ARG A CA 1
ATOM 720 C C . ARG A 1 88 ? 0.985 -2.392 -17.836 1.00 85.69 88 ARG A C 1
ATOM 722 O O . ARG A 1 88 ? 1.045 -1.185 -18.029 1.00 85.69 88 ARG A O 1
ATOM 729 N N . HIS A 1 89 ? 0.209 -3.180 -18.561 1.00 80.19 89 HIS A N 1
ATOM 730 C CA . HIS A 1 89 ? -0.520 -2.711 -19.741 1.00 80.19 89 HIS A CA 1
ATOM 731 C C . HIS A 1 89 ? -1.970 -2.320 -19.464 1.00 80.19 89 HIS A C 1
ATOM 733 O O . HIS A 1 89 ? -2.665 -1.882 -20.374 1.00 80.19 89 HIS A O 1
ATOM 739 N N . LEU A 1 90 ? -2.458 -2.501 -18.232 1.00 78.44 90 LEU A N 1
ATOM 740 C CA . LEU A 1 90 ? -3.850 -2.230 -17.877 1.00 78.44 90 LEU A CA 1
ATOM 741 C C . LEU A 1 90 ? -4.036 -0.744 -17.535 1.00 78.44 90 LEU A C 1
ATOM 743 O O . LEU A 1 90 ? -3.646 -0.335 -16.432 1.00 78.44 90 LEU A O 1
ATOM 747 N N . PRO A 1 91 ? -4.643 0.074 -18.420 1.00 75.94 91 PRO A N 1
ATOM 748 C CA . PRO A 1 91 ? -4.940 1.460 -18.100 1.00 75.94 91 PRO A CA 1
ATOM 749 C C . PRO A 1 91 ? -6.008 1.520 -17.007 1.00 75.94 91 PRO A C 1
ATOM 751 O O . PRO A 1 91 ? -7.046 0.860 -17.072 1.00 75.94 91 PRO A O 1
ATOM 754 N N . CYS A 1 92 ? -5.777 2.355 -15.999 1.00 67.38 92 CYS A N 1
ATOM 755 C CA . CYS A 1 92 ? -6.792 2.661 -15.006 1.00 67.38 92 CYS A CA 1
ATOM 756 C C . CYS A 1 92 ? -7.684 3.791 -15.535 1.00 67.38 92 CYS A C 1
ATOM 758 O O . CYS A 1 92 ? -7.343 4.972 -15.437 1.00 67.38 92 CYS A O 1
ATOM 760 N N . LEU A 1 93 ? -8.837 3.427 -16.100 1.00 59.84 93 LEU A N 1
ATOM 761 C CA . LEU A 1 93 ? -9.884 4.385 -16.449 1.00 59.84 93 LEU A CA 1
ATOM 762 C C . LEU A 1 93 ? -10.509 4.926 -15.154 1.00 59.84 93 LEU A C 1
ATOM 764 O O . LEU A 1 93 ? -11.167 4.200 -14.407 1.00 59.84 93 LEU A O 1
ATOM 768 N N . GLN A 1 94 ? -10.295 6.210 -14.859 1.00 54.25 94 GLN A N 1
ATOM 769 C CA . GLN A 1 94 ? -10.934 6.849 -13.709 1.00 54.25 94 GLN A CA 1
ATOM 770 C C . GLN A 1 94 ? -12.461 6.852 -13.894 1.00 54.25 94 GLN A C 1
ATOM 772 O O . GLN A 1 94 ? -12.967 7.441 -14.843 1.00 54.25 94 GLN A O 1
ATOM 777 N N . GLY A 1 95 ? -13.200 6.238 -12.961 1.00 48.88 95 GLY A N 1
ATOM 778 C CA . GLY A 1 95 ? -14.651 6.432 -12.831 1.00 48.88 95 GLY A CA 1
ATOM 779 C C . GLY A 1 95 ? -15.556 5.223 -13.084 1.00 48.88 95 GLY A C 1
ATOM 780 O O . GLY A 1 95 ? -16.760 5.346 -12.870 1.00 48.88 95 GLY A O 1
ATOM 781 N N . GLN A 1 96 ? -15.038 4.050 -13.460 1.00 43.88 96 GLN A N 1
ATOM 782 C CA 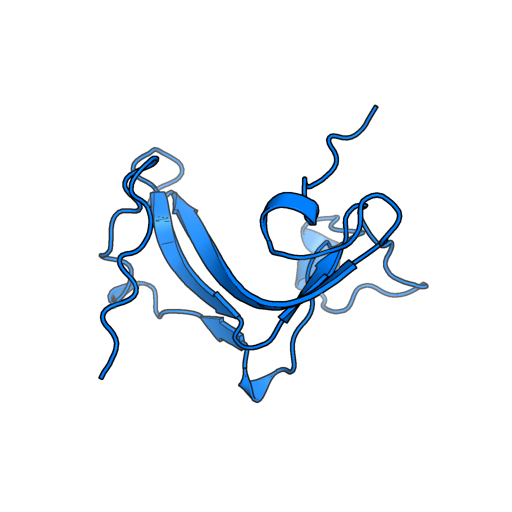. GLN A 1 96 ? -15.863 2.838 -13.552 1.00 43.88 96 GLN A CA 1
ATOM 783 C C . GLN A 1 96 ? -15.811 2.027 -12.253 1.00 43.88 96 GLN A C 1
ATOM 785 O O . GLN A 1 96 ? -14.747 1.637 -11.776 1.00 43.88 96 GLN A O 1
ATOM 790 N N . ARG A 1 97 ? -16.990 1.785 -11.663 1.00 38.03 97 ARG A N 1
ATOM 791 C CA . ARG A 1 97 ? -17.167 0.808 -10.580 1.00 38.03 97 ARG A CA 1
ATOM 792 C C . ARG A 1 97 ? -16.682 -0.534 -11.123 1.00 38.03 97 ARG A C 1
ATOM 794 O O . ARG A 1 97 ? -17.237 -1.003 -12.112 1.00 38.03 97 ARG A O 1
ATOM 801 N N . ALA A 1 98 ? -15.656 -1.118 -10.503 1.00 39.66 98 ALA A N 1
ATOM 802 C CA . ALA A 1 98 ? -15.250 -2.481 -10.810 1.00 39.66 98 ALA A CA 1
ATOM 803 C C . ALA A 1 98 ? -16.488 -3.372 -10.653 1.00 39.66 98 ALA A C 1
ATOM 805 O O . ALA A 1 98 ? -17.070 -3.454 -9.569 1.00 39.66 98 ALA A O 1
ATOM 806 N N . LEU A 1 99 ? -16.951 -3.932 -11.770 1.00 34.44 99 LEU A N 1
ATOM 807 C CA . LEU A 1 99 ? -18.063 -4.864 -11.792 1.00 34.44 99 LEU A CA 1
ATOM 808 C C . LEU A 1 99 ? -17.617 -6.082 -10.989 1.00 34.44 99 LEU A C 1
ATOM 810 O O . LEU A 1 99 ? -16.702 -6.798 -11.386 1.00 34.44 99 LEU A O 1
ATOM 814 N N . THR A 1 100 ? -18.241 -6.296 -9.838 1.00 35.94 100 THR A N 1
ATOM 815 C CA . THR A 1 100 ? -18.185 -7.576 -9.145 1.00 35.94 100 THR A CA 1
ATOM 816 C C . THR A 1 100 ? -18.962 -8.570 -10.003 1.00 35.94 100 THR A C 1
ATOM 818 O O . THR A 1 100 ? -20.178 -8.693 -9.863 1.00 35.94 100 THR A O 1
ATOM 821 N N . SER A 1 101 ? -18.294 -9.233 -10.946 1.00 30.94 101 SER A N 1
ATOM 822 C CA . SER A 1 101 ? -18.816 -10.463 -11.534 1.00 30.94 101 SER A CA 1
ATOM 823 C C . SER A 1 101 ? -18.659 -11.559 -10.487 1.00 30.94 101 SER A C 1
ATOM 825 O O . SER A 1 101 ? -17.558 -12.060 -10.264 1.00 30.94 101 SER A O 1
ATOM 827 N N . GLY A 1 102 ? -19.762 -11.846 -9.797 1.00 32.88 102 GLY A N 1
ATOM 828 C CA . GLY A 1 102 ? -19.910 -13.045 -8.987 1.00 32.88 102 GLY A CA 1
ATOM 829 C C . GLY A 1 102 ? -19.848 -14.286 -9.874 1.00 32.88 102 GLY A C 1
ATOM 830 O O . GLY A 1 102 ? -20.446 -14.311 -10.951 1.00 32.88 102 GLY A O 1
ATOM 831 N N . LEU A 1 103 ? -19.105 -15.277 -9.395 1.00 31.27 103 LEU A N 1
ATOM 832 C CA . LEU A 1 103 ? -19.304 -16.689 -9.690 1.00 31.27 103 LEU A CA 1
ATOM 833 C C . LEU A 1 103 ? -19.848 -17.336 -8.417 1.00 31.27 103 LEU A C 1
ATOM 835 O O . LEU A 1 103 ? -19.374 -16.931 -7.329 1.00 31.27 103 LEU A O 1
#

Foldseek 3Di:
DDQFDPCVVVVDDPPDQKDWQDKAWDWDDLVNDDDIFTFWIAGRKIFGRDWDFDPPDD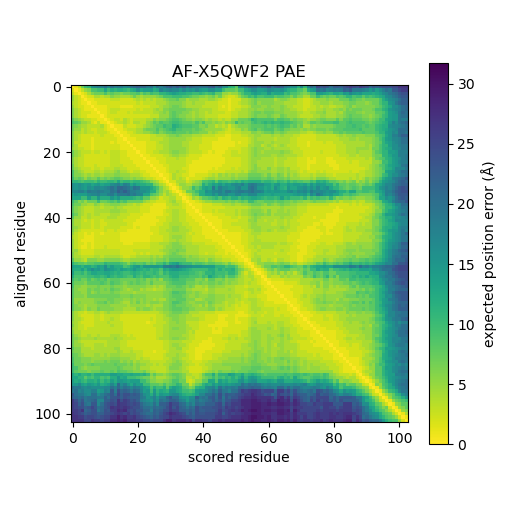PDPVCVVVVPGTDGMDHPPVRTDTDDSVVRPHGDDPDDDPDPPDD

Secondary structure (DSSP, 8-state):
-PPPP-GGGGT--TT-SEEEEEEEEEEEESSSSSSEEEEEEEEEE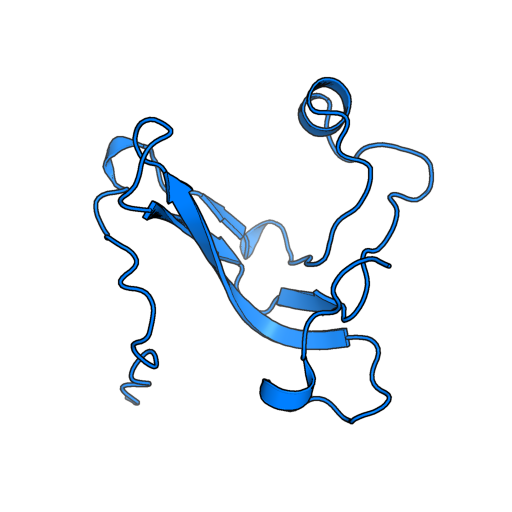EEEEEEEEPSSS-SSHHHHHTT--EEEEE--GGGEEE--GGG---B--TT--------